Protein AF-A0A1J4SHE0-F1 (afdb_monomer_lite)

Radius of gyration: 18.39 Å; chains: 1; bounding box: 55×18×46 Å

pLDDT: mean 86.4, std 12.11, range [52.91, 97.19]

InterPro domains:
  IPR007805 Gas vesicle protein K [PF05121] (23-103)
  IPR007805 Gas vesicle protein K [PTHR40137] (23-103)

Foldseek 3Di:
DVVVVVVVVVCVVQVQPLADVPDPLSRVLSVLLQVLLVLVLVLVVLVVVLVVCVVVVVDDPVRNVVSVVVSVVSVVVSVVSCVVSVHDPVSSFGQSDVVGTPD

Structure (mmCIF, N/CA/C/O backbone):
data_AF-A0A1J4SHE0-F1
#
_entry.id   AF-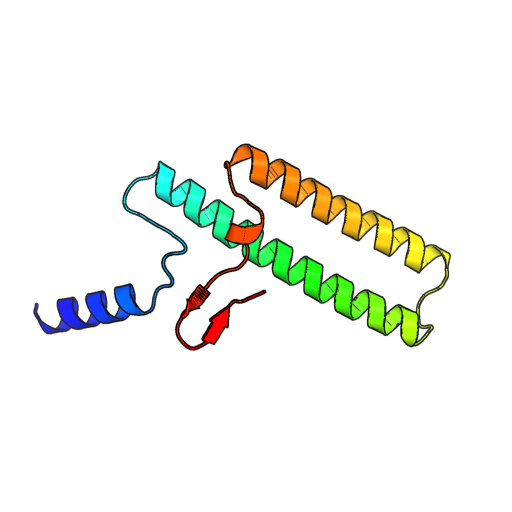A0A1J4SHE0-F1
#
loop_
_atom_site.group_PDB
_atom_site.id
_atom_site.type_symbol
_atom_site.label_atom_id
_atom_site.label_alt_id
_atom_site.label_comp_id
_atom_site.label_asym_id
_atom_site.label_entity_id
_atom_site.label_seq_id
_atom_site.pdbx_PDB_ins_code
_atom_site.Cartn_x
_atom_site.Cartn_y
_atom_site.Cartn_z
_atom_site.occupancy
_atom_site.B_iso_or_equiv
_atom_site.auth_seq_id
_atom_site.auth_comp_id
_atom_site.auth_asym_id
_atom_site.auth_atom_id
_atom_site.pdbx_PDB_model_num
ATOM 1 N N . MET A 1 1 ? 38.780 2.575 -16.152 1.00 64.56 1 MET A N 1
ATOM 2 C CA . MET A 1 1 ? 37.617 1.945 -16.816 1.00 64.56 1 MET A CA 1
ATOM 3 C C . MET A 1 1 ? 37.122 0.706 -16.070 1.00 64.56 1 MET A C 1
ATOM 5 O O . MET A 1 1 ? 35.961 0.703 -15.694 1.00 64.56 1 MET A O 1
ATOM 9 N N . GLU A 1 2 ? 37.969 -0.277 -15.732 1.00 77.31 2 GLU A N 1
ATOM 10 C CA . GLU A 1 2 ? 37.530 -1.479 -14.981 1.00 77.31 2 GLU A CA 1
ATOM 11 C C . GLU A 1 2 ? 36.895 -1.202 -13.607 1.00 77.31 2 GLU A C 1
ATOM 13 O O . GLU A 1 2 ? 35.937 -1.866 -13.221 1.00 77.31 2 GLU A O 1
ATOM 18 N N . LYS A 1 3 ? 37.418 -0.230 -12.846 1.00 76.25 3 LYS A N 1
ATOM 19 C CA . LYS A 1 3 ? 36.882 0.109 -11.516 1.00 76.25 3 LYS A CA 1
ATOM 20 C C . LYS A 1 3 ? 35.454 0.665 -11.598 1.00 76.25 3 LYS A C 1
ATOM 22 O O . LYS A 1 3 ? 34.598 0.245 -10.832 1.00 76.25 3 LYS A O 1
ATOM 27 N N . LEU A 1 4 ? 35.200 1.526 -12.585 1.00 70.56 4 LEU A N 1
ATOM 28 C CA . LEU A 1 4 ? 33.877 2.086 -12.864 1.00 70.56 4 LEU A CA 1
ATOM 29 C C . LEU A 1 4 ? 32.896 0.992 -13.309 1.00 70.56 4 LEU A C 1
ATOM 31 O O . LEU A 1 4 ? 31.772 0.954 -12.833 1.00 70.56 4 LEU A O 1
ATOM 35 N N . GLN A 1 5 ? 33.338 0.047 -14.147 1.00 77.31 5 GLN A N 1
ATOM 36 C CA . GLN A 1 5 ? 32.515 -1.104 -14.540 1.00 77.31 5 GLN A CA 1
ATOM 37 C C . GLN A 1 5 ? 32.172 -2.021 -13.356 1.00 77.31 5 GLN A C 1
ATOM 39 O O . GLN A 1 5 ? 31.055 -2.522 -13.282 1.00 77.31 5 GLN A O 1
ATOM 44 N N . ARG A 1 6 ? 33.091 -2.223 -12.399 1.00 75.94 6 ARG A N 1
ATOM 45 C CA . ARG A 1 6 ? 32.804 -2.991 -11.171 1.00 75.94 6 ARG A CA 1
ATOM 46 C C . ARG A 1 6 ? 31.833 -2.270 -10.240 1.00 75.94 6 ARG A C 1
ATOM 48 O O . ARG A 1 6 ? 31.005 -2.934 -9.629 1.00 75.94 6 ARG A O 1
ATOM 55 N N . GLU A 1 7 ? 31.940 -0.949 -10.113 1.00 72.56 7 GLU A N 1
ATOM 56 C CA . GLU A 1 7 ? 31.017 -0.145 -9.303 1.00 72.56 7 GLU A CA 1
ATOM 57 C C . GLU A 1 7 ? 29.619 -0.090 -9.928 1.00 72.56 7 GLU A C 1
ATOM 59 O O . GLU A 1 7 ? 28.643 -0.279 -9.208 1.00 72.56 7 GLU A O 1
ATOM 64 N N . ILE A 1 8 ? 29.521 0.047 -11.256 1.00 67.94 8 ILE A N 1
ATOM 65 C CA . ILE A 1 8 ? 28.253 -0.050 -11.996 1.00 67.94 8 ILE A CA 1
ATOM 66 C C . ILE A 1 8 ? 27.644 -1.441 -11.830 1.00 67.94 8 ILE A C 1
ATOM 68 O O . ILE A 1 8 ? 26.489 -1.534 -11.449 1.00 67.94 8 ILE A O 1
ATOM 72 N N . LYS A 1 9 ? 28.419 -2.519 -11.997 1.00 68.06 9 LYS A N 1
ATOM 73 C CA . LYS A 1 9 ? 27.917 -3.889 -11.817 1.00 68.06 9 LYS A CA 1
ATOM 74 C C . LYS A 1 9 ? 27.434 -4.152 -10.386 1.00 68.06 9 LYS A C 1
ATOM 76 O O . LYS A 1 9 ? 26.381 -4.742 -10.192 1.00 68.06 9 LYS A O 1
ATOM 81 N N . LYS A 1 10 ? 28.162 -3.666 -9.374 1.00 63.47 10 LYS A N 1
ATOM 82 C CA . LYS A 1 10 ? 27.719 -3.727 -7.969 1.00 63.47 10 LYS A CA 1
ATOM 83 C C . LYS A 1 10 ? 26.460 -2.905 -7.720 1.00 63.47 10 LYS A C 1
ATOM 85 O O . LYS A 1 10 ? 25.652 -3.292 -6.881 1.00 63.47 10 LYS A O 1
ATOM 90 N N . ALA A 1 11 ? 26.317 -1.762 -8.384 1.00 61.19 11 ALA A N 1
ATOM 91 C CA . ALA A 1 11 ? 25.108 -0.961 -8.313 1.00 61.19 11 ALA A CA 1
ATOM 92 C C . ALA A 1 11 ? 23.950 -1.671 -9.026 1.00 61.19 11 ALA A C 1
ATOM 94 O O . ALA A 1 11 ? 22.891 -1.770 -8.442 1.00 61.19 11 ALA A O 1
ATOM 95 N N . GLU A 1 12 ? 24.140 -2.261 -10.203 1.00 61.44 12 GLU A N 1
ATOM 96 C CA . GLU A 1 12 ? 23.131 -3.071 -10.909 1.00 61.44 12 GLU A CA 1
ATOM 97 C C . GLU A 1 12 ? 22.717 -4.328 -10.126 1.00 61.44 12 GLU A C 1
ATOM 99 O O . GLU A 1 12 ? 21.562 -4.737 -10.183 1.00 61.44 12 GLU A O 1
ATOM 104 N N . GLU A 1 13 ? 23.637 -4.927 -9.365 1.00 59.47 13 GLU A N 1
ATOM 105 C CA . GLU A 1 13 ? 23.362 -6.056 -8.467 1.00 59.47 13 GLU A CA 1
ATOM 106 C C . GLU A 1 13 ? 22.567 -5.644 -7.211 1.00 59.47 13 GLU A C 1
ATOM 108 O O . GLU A 1 13 ? 21.894 -6.489 -6.623 1.00 59.47 13 GLU A O 1
ATOM 113 N N . ASN A 1 14 ? 22.632 -4.370 -6.794 1.00 52.91 14 ASN A N 1
ATOM 114 C CA . ASN A 1 14 ? 22.016 -3.865 -5.554 1.00 52.91 14 ASN A CA 1
ATOM 115 C C . ASN A 1 14 ? 20.902 -2.833 -5.761 1.00 52.91 14 ASN A C 1
ATOM 117 O O . ASN A 1 14 ? 20.198 -2.511 -4.807 1.00 52.91 14 ASN A O 1
ATOM 121 N N . ILE A 1 15 ? 20.739 -2.289 -6.965 1.00 53.38 15 ILE A N 1
ATOM 122 C CA . ILE A 1 15 ? 19.555 -1.544 -7.365 1.00 53.38 15 ILE A CA 1
ATOM 123 C C . ILE A 1 15 ? 18.512 -2.635 -7.569 1.00 53.38 15 ILE A C 1
ATOM 125 O O . ILE A 1 15 ? 18.639 -3.418 -8.516 1.00 53.38 15 ILE A O 1
ATOM 129 N N . PRO A 1 16 ? 17.508 -2.751 -6.681 1.00 53.75 16 PRO A N 1
ATOM 130 C CA . PRO A 1 16 ? 16.435 -3.687 -6.947 1.00 53.75 16 PRO A CA 1
ATOM 131 C C . PRO A 1 16 ? 15.895 -3.335 -8.339 1.00 53.75 16 PRO A C 1
ATOM 133 O O . PRO A 1 16 ? 15.855 -2.155 -8.698 1.00 53.75 16 PRO A O 1
ATOM 136 N N . LYS A 1 17 ? 15.566 -4.338 -9.161 1.00 61.91 17 LYS A N 1
ATOM 137 C CA . LYS A 1 17 ? 15.090 -4.180 -10.553 1.00 61.91 17 LYS A CA 1
ATOM 138 C C . LYS A 1 17 ? 13.707 -3.497 -10.623 1.00 61.91 17 LYS A C 1
ATOM 140 O O . LYS A 1 17 ? 12.810 -3.948 -11.324 1.00 61.91 17 LYS A O 1
ATOM 145 N N . VAL A 1 18 ? 13.491 -2.458 -9.823 1.00 59.22 18 VAL A N 1
ATOM 146 C CA . VAL A 1 18 ? 12.223 -1.764 -9.607 1.00 59.22 18 VAL A CA 1
ATOM 147 C C . VAL A 1 18 ? 11.943 -0.823 -10.757 1.00 59.22 18 VAL A C 1
ATOM 149 O O . VAL A 1 18 ? 10.798 -0.681 -11.165 1.00 59.22 18 VAL A O 1
ATOM 152 N N . ILE A 1 19 ? 12.994 -0.193 -11.284 1.00 65.94 19 ILE A N 1
ATOM 153 C CA . ILE A 1 19 ? 12.895 0.742 -12.397 1.00 65.94 19 ILE A CA 1
ATOM 154 C C . ILE A 1 19 ? 13.774 0.218 -13.530 1.00 65.94 19 ILE A C 1
ATOM 156 O O . ILE A 1 19 ? 14.988 0.408 -13.530 1.00 65.94 19 ILE A O 1
ATOM 160 N N . ASN A 1 20 ? 13.154 -0.456 -14.498 1.00 66.50 20 ASN A N 1
ATOM 161 C CA . ASN A 1 20 ? 13.808 -0.767 -15.764 1.00 66.50 20 ASN A CA 1
ATOM 162 C C . ASN A 1 20 ? 13.864 0.513 -16.604 1.00 66.50 20 ASN A C 1
ATOM 164 O O . ASN A 1 20 ? 12.833 1.028 -17.022 1.00 66.50 20 ASN A O 1
ATOM 168 N N . ALA A 1 21 ? 15.068 1.033 -16.843 1.00 68.88 21 ALA A N 1
ATOM 169 C CA . ALA A 1 21 ? 15.284 2.274 -17.588 1.00 68.88 21 ALA A CA 1
ATOM 170 C C . ALA A 1 21 ? 15.676 2.045 -19.062 1.00 68.88 21 ALA A C 1
ATOM 172 O O . ALA A 1 21 ? 16.236 2.933 -19.702 1.00 68.88 21 ALA A O 1
ATOM 173 N N . ASN A 1 22 ? 15.406 0.855 -19.615 1.00 74.62 22 ASN A N 1
ATOM 174 C CA . ASN A 1 22 ? 15.850 0.497 -20.970 1.00 74.62 22 ASN A CA 1
ATOM 175 C C . ASN A 1 22 ? 15.044 1.213 -22.066 1.00 74.62 22 ASN A C 1
ATOM 177 O O . ASN A 1 22 ? 15.500 1.321 -23.203 1.00 74.62 22 ASN A O 1
ATOM 181 N N . SER A 1 23 ? 13.851 1.715 -21.731 1.00 82.69 23 SER A N 1
ATOM 182 C CA . SER A 1 23 ? 13.024 2.551 -22.600 1.00 82.69 23 SER A CA 1
ATOM 183 C C . SER A 1 23 ? 12.221 3.577 -21.784 1.00 82.69 23 SER A C 1
ATOM 185 O O . SER A 1 23 ? 11.956 3.346 -20.597 1.00 82.69 23 SER A O 1
ATOM 187 N N . PRO A 1 24 ? 11.783 4.703 -22.387 1.00 82.56 24 PRO A N 1
ATOM 188 C CA . PRO A 1 24 ? 10.931 5.680 -21.702 1.00 82.56 24 PRO A CA 1
ATOM 189 C C . PRO A 1 24 ? 9.649 5.058 -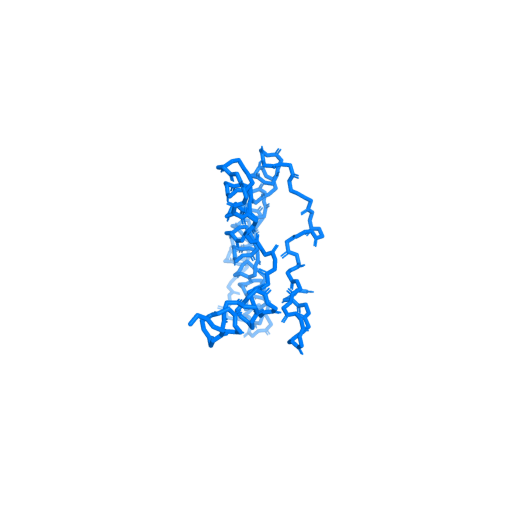21.127 1.00 82.56 24 PRO A C 1
ATOM 191 O O . PRO A 1 24 ? 9.251 5.384 -20.013 1.00 82.56 24 PRO A O 1
ATOM 194 N N . ARG A 1 25 ? 9.048 4.105 -21.853 1.00 82.38 25 ARG A N 1
ATOM 195 C CA . ARG A 1 25 ? 7.833 3.394 -21.427 1.00 82.38 25 ARG A CA 1
ATOM 196 C C . ARG A 1 25 ? 8.084 2.465 -20.236 1.00 82.38 25 ARG A C 1
ATOM 198 O O . ARG A 1 25 ? 7.298 2.464 -19.295 1.00 82.38 25 ARG A O 1
ATOM 205 N N . GLU A 1 26 ? 9.173 1.696 -20.256 1.00 81.62 26 GLU A N 1
ATOM 206 C CA . GLU A 1 26 ? 9.558 0.847 -19.116 1.00 81.62 26 GLU A CA 1
ATOM 207 C C . GLU A 1 26 ? 9.887 1.683 -17.877 1.00 81.62 26 GLU A C 1
ATOM 209 O O . GLU A 1 26 ? 9.537 1.301 -16.761 1.00 81.62 26 GLU A O 1
ATOM 214 N N . THR A 1 27 ? 10.494 2.855 -18.082 1.00 85.50 27 THR A N 1
ATOM 215 C CA . THR A 1 27 ? 10.820 3.790 -17.000 1.00 85.50 27 THR A CA 1
ATOM 216 C C . THR A 1 27 ? 9.549 4.309 -16.337 1.00 85.50 27 THR A C 1
ATOM 218 O O . THR A 1 27 ? 9.451 4.307 -15.112 1.00 85.50 27 THR A O 1
ATOM 221 N N . GLU A 1 28 ? 8.560 4.722 -17.136 1.00 86.81 28 GLU A N 1
ATOM 222 C CA . GLU A 1 28 ? 7.262 5.188 -16.644 1.00 86.81 28 GLU A CA 1
ATOM 223 C C . GLU A 1 28 ? 6.543 4.098 -15.835 1.00 86.81 28 GLU A C 1
ATOM 225 O O . GLU A 1 28 ? 6.104 4.353 -14.712 1.00 86.81 28 GLU A O 1
ATOM 230 N N . GLN A 1 29 ? 6.492 2.866 -16.353 1.00 87.06 29 GLN A N 1
ATOM 231 C CA . GLN A 1 29 ? 5.885 1.732 -15.648 1.00 87.06 29 GLN A CA 1
ATOM 232 C C . GLN A 1 29 ? 6.625 1.381 -14.350 1.00 87.06 29 GLN A C 1
ATOM 234 O O . GLN A 1 29 ? 5.989 1.188 -13.314 1.00 87.06 29 GLN A O 1
ATOM 239 N N . GLY A 1 30 ? 7.960 1.333 -14.376 1.00 86.94 30 GLY A N 1
ATOM 240 C CA . GLY A 1 30 ? 8.774 1.049 -13.193 1.00 86.94 30 GLY A CA 1
ATOM 241 C C . GLY A 1 30 ? 8.634 2.120 -12.109 1.00 86.94 30 GLY A C 1
ATOM 242 O O . GLY A 1 30 ? 8.513 1.807 -10.924 1.00 86.94 30 GLY A O 1
ATOM 243 N N . LEU A 1 31 ? 8.567 3.394 -12.507 1.00 88.56 31 LEU A N 1
ATOM 244 C CA . LEU A 1 31 ? 8.325 4.493 -11.577 1.00 88.56 31 LEU A CA 1
ATOM 245 C C . LEU A 1 31 ? 6.912 4.432 -10.985 1.00 88.56 31 LEU A C 1
ATOM 247 O O . LEU A 1 31 ? 6.757 4.592 -9.773 1.00 88.56 31 LEU A O 1
ATOM 251 N N . ALA A 1 32 ? 5.893 4.161 -11.806 1.00 90.75 32 ALA A N 1
ATOM 252 C CA . ALA A 1 32 ? 4.522 3.981 -11.332 1.00 90.75 32 ALA A CA 1
ATOM 253 C C . ALA A 1 32 ? 4.438 2.843 -10.306 1.00 90.75 32 ALA A C 1
ATOM 255 O O . ALA A 1 32 ? 3.875 3.030 -9.226 1.00 90.75 32 ALA A O 1
ATOM 256 N N . LYS A 1 33 ? 5.076 1.704 -10.595 1.00 90.00 33 LYS A N 1
ATOM 257 C CA . LYS A 1 33 ? 5.190 0.565 -9.678 1.00 90.00 33 LYS A CA 1
ATOM 258 C C . LYS A 1 33 ? 5.841 0.960 -8.357 1.00 90.00 33 LYS A C 1
ATOM 260 O O . LYS A 1 33 ? 5.246 0.730 -7.309 1.00 90.00 33 LYS A O 1
ATOM 265 N N . LEU A 1 34 ? 6.998 1.626 -8.387 1.00 90.94 34 LEU A N 1
ATOM 266 C CA . LEU A 1 34 ? 7.680 2.082 -7.172 1.00 90.94 34 LEU A CA 1
ATOM 267 C C . LEU A 1 34 ? 6.798 3.013 -6.327 1.00 90.94 34 LEU A C 1
ATOM 269 O O . LEU A 1 34 ? 6.682 2.831 -5.114 1.00 90.94 34 LEU A O 1
ATOM 273 N N . VAL A 1 35 ? 6.170 4.012 -6.952 1.00 93.75 35 VAL A N 1
ATOM 274 C CA . VAL A 1 35 ? 5.305 4.962 -6.242 1.00 93.75 35 VAL A CA 1
ATOM 275 C C . VAL A 1 35 ? 4.107 4.239 -5.627 1.00 93.75 35 VAL A C 1
ATOM 277 O O . VAL A 1 35 ? 3.802 4.463 -4.456 1.00 93.75 35 VAL A O 1
ATOM 280 N N . LEU A 1 36 ? 3.459 3.336 -6.366 1.00 94.56 36 LEU A N 1
ATOM 281 C CA . LEU A 1 36 ? 2.335 2.551 -5.853 1.00 94.56 36 LEU A CA 1
ATOM 282 C C . LEU A 1 36 ? 2.749 1.636 -4.700 1.00 94.56 36 LEU A C 1
ATOM 284 O O . LEU A 1 36 ? 2.040 1.580 -3.698 1.00 94.56 36 LEU A O 1
ATOM 288 N N . THR A 1 37 ? 3.914 0.993 -4.788 1.00 93.19 37 THR A N 1
ATOM 289 C CA . THR A 1 37 ? 4.494 0.204 -3.695 1.00 93.19 37 THR A CA 1
ATOM 290 C C . THR A 1 37 ? 4.682 1.048 -2.433 1.00 93.19 37 THR A C 1
ATOM 292 O O . THR A 1 37 ? 4.285 0.628 -1.346 1.00 93.19 37 THR A O 1
ATOM 295 N N . LEU A 1 38 ? 5.247 2.255 -2.553 1.00 93.62 38 LEU A N 1
ATOM 296 C CA . LEU A 1 38 ? 5.442 3.157 -1.413 1.00 93.62 38 LEU A CA 1
ATOM 297 C C . LEU A 1 38 ? 4.110 3.613 -0.809 1.00 93.62 38 LEU A C 1
ATOM 299 O O . LEU A 1 38 ? 3.950 3.628 0.413 1.00 93.62 38 LEU A O 1
ATOM 303 N N . VAL A 1 39 ? 3.139 3.962 -1.652 1.00 95.06 39 VAL A N 1
ATOM 304 C CA . VAL A 1 39 ? 1.803 4.370 -1.202 1.00 95.06 39 VAL A CA 1
ATOM 305 C C . VAL A 1 39 ? 1.092 3.212 -0.492 1.00 95.06 39 VAL A C 1
ATOM 307 O O . VAL A 1 39 ? 0.500 3.424 0.569 1.00 95.06 39 VAL A O 1
ATOM 310 N N . GLU A 1 40 ? 1.187 1.987 -1.012 1.00 94.69 40 GLU A N 1
ATOM 311 C CA . GLU A 1 40 ? 0.610 0.790 -0.390 1.00 94.69 40 GLU A CA 1
ATOM 312 C C . GLU A 1 40 ? 1.284 0.465 0.950 1.00 94.69 40 GLU A C 1
ATOM 314 O O . GLU A 1 40 ? 0.597 0.195 1.940 1.00 94.69 40 GLU A O 1
ATOM 319 N N . LEU A 1 41 ? 2.612 0.586 1.037 1.00 94.44 41 LEU A N 1
ATOM 320 C CA . LEU A 1 41 ? 3.343 0.445 2.296 1.00 94.44 41 LEU A CA 1
ATOM 321 C C . LEU A 1 41 ? 2.833 1.439 3.349 1.00 94.44 41 LEU A C 1
ATOM 323 O O . LEU A 1 41 ? 2.4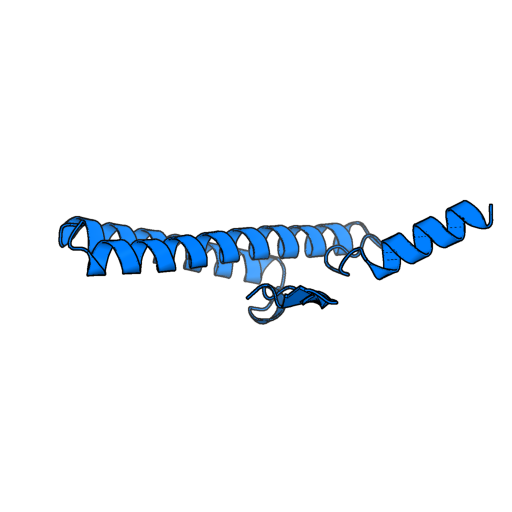95 1.043 4.469 1.00 94.44 41 LEU A O 1
ATOM 327 N N . ILE A 1 42 ? 2.736 2.724 2.995 1.00 95.44 42 ILE A N 1
ATOM 328 C CA . ILE A 1 42 ? 2.230 3.767 3.897 1.00 95.44 42 ILE A CA 1
ATOM 329 C C . ILE A 1 42 ? 0.792 3.445 4.322 1.00 95.44 42 ILE A C 1
ATOM 331 O O . ILE A 1 42 ? 0.478 3.510 5.512 1.00 95.44 42 ILE A O 1
ATOM 335 N N . ARG A 1 43 ? -0.071 3.023 3.389 1.00 94.88 43 ARG A N 1
ATOM 336 C CA . ARG A 1 43 ? -1.455 2.615 3.676 1.00 94.88 43 ARG A CA 1
ATOM 337 C C . ARG A 1 43 ? -1.512 1.477 4.704 1.00 94.88 43 ARG A C 1
ATOM 339 O O . ARG A 1 43 ? -2.280 1.573 5.663 1.00 94.88 43 ARG A O 1
ATOM 346 N N . ARG A 1 44 ? -0.679 0.438 4.560 1.00 94.44 44 ARG A N 1
ATOM 347 C CA . ARG A 1 44 ? -0.594 -0.694 5.510 1.00 94.44 44 ARG A CA 1
ATOM 348 C C . ARG A 1 44 ? -0.069 -0.258 6.880 1.00 94.44 44 ARG A C 1
ATOM 350 O O . ARG A 1 44 ? -0.577 -0.705 7.910 1.00 94.44 44 ARG A O 1
ATOM 357 N N . LEU A 1 45 ? 0.912 0.647 6.923 1.00 96.00 45 LEU A N 1
ATOM 358 C CA . LEU A 1 45 ? 1.406 1.226 8.178 1.00 96.00 45 LEU A CA 1
ATOM 359 C C . LEU A 1 45 ? 0.318 2.035 8.893 1.00 96.00 45 LEU A C 1
ATOM 361 O O . LEU A 1 45 ? 0.134 1.881 10.106 1.00 96.00 45 LEU A O 1
ATOM 365 N N . MET A 1 46 ? -0.433 2.844 8.145 1.00 95.50 46 MET A N 1
ATOM 366 C CA . MET A 1 46 ? -1.578 3.591 8.662 1.00 95.50 46 MET A CA 1
ATOM 367 C C . MET A 1 46 ? -2.674 2.654 9.179 1.00 95.50 46 MET A C 1
ATOM 369 O O . MET A 1 46 ? -3.199 2.900 10.260 1.00 95.50 46 MET A O 1
ATOM 373 N N . GLU A 1 47 ? -2.985 1.558 8.479 1.00 95.81 47 GLU A N 1
ATOM 374 C CA . GLU A 1 47 ? -3.920 0.525 8.956 1.00 95.81 47 GLU A CA 1
ATOM 375 C C . GLU A 1 47 ? -3.462 -0.109 10.271 1.00 95.81 47 GLU A C 1
ATOM 377 O O . GLU A 1 47 ? -4.247 -0.260 11.210 1.00 95.81 47 GLU A O 1
ATOM 382 N N . LYS A 1 48 ? -2.174 -0.446 10.374 1.00 96.19 48 LYS A N 1
ATOM 383 C CA . LYS A 1 48 ? -1.608 -1.030 11.592 1.00 96.19 48 LYS A CA 1
ATOM 384 C C . LYS A 1 48 ? -1.698 -0.058 12.770 1.00 96.19 48 LYS A C 1
ATOM 386 O O . LYS A 1 48 ? -2.027 -0.469 13.883 1.00 96.19 48 LYS A O 1
ATOM 391 N N . GLU A 1 49 ? -1.426 1.226 12.544 1.00 95.75 49 GLU A N 1
ATOM 392 C CA . GLU A 1 49 ? -1.580 2.268 13.565 1.00 95.75 49 GLU A CA 1
ATOM 393 C C . GLU A 1 49 ? -3.047 2.512 13.928 1.00 95.75 49 GLU A C 1
ATOM 395 O O . GLU A 1 49 ? -3.379 2.581 15.111 1.00 95.75 49 GLU A O 1
ATOM 400 N N . ALA A 1 50 ? -3.939 2.560 12.938 1.00 95.06 50 ALA A N 1
ATOM 401 C CA . ALA A 1 50 ? -5.379 2.658 13.144 1.00 95.06 50 ALA A CA 1
ATOM 402 C C . ALA A 1 50 ? -5.871 1.543 14.073 1.00 95.06 50 ALA A C 1
ATOM 404 O O . ALA A 1 50 ? -6.535 1.807 15.075 1.00 95.06 50 ALA A O 1
ATOM 405 N N . PHE A 1 51 ? -5.463 0.303 13.799 1.00 95.38 51 PHE A N 1
ATOM 406 C CA . PHE A 1 51 ? -5.803 -0.848 14.625 1.00 95.38 51 PHE A CA 1
ATOM 407 C C . PHE A 1 51 ? -5.275 -0.723 16.061 1.00 95.38 51 PHE A C 1
ATOM 409 O O . PHE A 1 51 ? -5.991 -1.037 17.015 1.00 95.38 51 PHE A O 1
ATOM 416 N N . ARG A 1 52 ? -4.047 -0.217 16.248 1.00 96.56 52 ARG A N 1
ATOM 417 C CA . ARG A 1 52 ? -3.498 0.055 17.588 1.00 96.56 52 ARG A CA 1
ATOM 418 C C . ARG A 1 52 ? -4.317 1.102 18.343 1.00 96.56 52 ARG A C 1
ATOM 420 O O . ARG A 1 52 ? -4.601 0.894 19.520 1.00 96.56 52 ARG A O 1
ATOM 427 N N . ARG A 1 53 ? -4.718 2.193 17.687 1.00 95.44 53 ARG A N 1
ATOM 428 C CA . ARG A 1 53 ? -5.541 3.259 18.290 1.00 95.44 53 ARG A CA 1
ATOM 429 C C . ARG A 1 53 ? -6.930 2.767 18.683 1.00 95.44 53 ARG A C 1
ATOM 431 O O . ARG A 1 53 ? -7.388 3.057 19.784 1.00 95.44 53 ARG A O 1
ATOM 438 N N . VAL A 1 54 ? -7.553 1.947 17.832 1.00 95.06 54 VAL A N 1
ATOM 439 C CA . VAL A 1 54 ? -8.821 1.268 18.144 1.00 95.06 54 VAL A CA 1
ATOM 440 C C . VAL A 1 54 ? -8.673 0.401 19.394 1.00 95.06 54 VAL A C 1
ATOM 442 O O . VAL A 1 54 ? -9.461 0.537 20.324 1.00 95.06 54 VAL A O 1
ATOM 445 N N . LYS A 1 55 ? -7.630 -0.438 19.464 1.00 95.62 55 LYS A N 1
ATOM 446 C CA . LYS A 1 55 ? -7.373 -1.291 20.637 1.00 95.62 55 LYS A CA 1
ATOM 447 C C . LYS A 1 55 ? -7.130 -0.507 21.926 1.00 95.62 55 LYS A C 1
ATOM 449 O O . LYS A 1 55 ? -7.492 -0.982 22.994 1.00 95.62 55 LYS A O 1
ATOM 454 N N . ARG A 1 56 ? -6.508 0.669 21.835 1.00 96.44 56 ARG A N 1
ATOM 455 C CA . ARG A 1 56 ? -6.245 1.549 22.984 1.00 96.44 56 ARG A CA 1
ATOM 456 C C . ARG A 1 56 ? -7.451 2.408 23.379 1.00 96.44 56 ARG A C 1
ATOM 458 O O . ARG A 1 56 ? -7.348 3.153 24.345 1.00 96.44 56 ARG A O 1
ATOM 465 N N . GLY A 1 57 ? -8.562 2.342 22.640 1.00 94.00 57 GLY A N 1
ATOM 466 C CA . GLY A 1 57 ? -9.749 3.157 22.904 1.00 94.00 57 GLY A CA 1
ATOM 467 C C . GLY A 1 57 ? -9.539 4.655 22.660 1.00 94.00 57 GLY A C 1
ATOM 468 O O . GLY A 1 57 ? -10.308 5.464 23.162 1.00 94.00 57 GLY A O 1
ATOM 469 N N . THR A 1 58 ? -8.513 5.047 21.896 1.00 94.38 58 THR A N 1
ATOM 470 C CA . THR A 1 58 ? -8.173 6.464 21.664 1.00 94.38 58 THR A CA 1
ATOM 471 C C . THR A 1 58 ? -8.973 7.096 20.522 1.00 94.38 58 THR A C 1
ATOM 473 O O . THR A 1 58 ? -8.640 8.192 20.086 1.00 94.38 58 THR A O 1
ATOM 476 N N . LEU A 1 59 ? -9.961 6.385 19.972 1.00 94.62 59 LEU A N 1
ATOM 477 C CA . LEU A 1 59 ? -10.822 6.843 18.884 1.00 94.62 59 LEU A CA 1
ATOM 478 C C . LEU A 1 59 ? -12.281 6.554 19.232 1.00 94.62 59 LEU A C 1
ATOM 480 O O . LEU A 1 59 ? -12.627 5.440 19.628 1.00 94.62 59 LEU A O 1
ATOM 484 N N . SER A 1 60 ? -13.145 7.539 19.019 1.00 95.69 60 SER A N 1
ATOM 485 C CA . SER A 1 60 ? -14.594 7.370 19.080 1.00 95.69 60 SER A CA 1
ATOM 486 C C . SER A 1 60 ? -15.113 6.514 17.918 1.00 95.69 60 SER A C 1
ATOM 488 O O . SER A 1 60 ? -14.490 6.395 16.861 1.00 95.69 60 SER A O 1
ATOM 490 N N . ARG A 1 61 ? -16.324 5.960 18.060 1.00 94.62 61 ARG A N 1
ATOM 491 C CA . ARG A 1 61 ? -16.972 5.149 17.010 1.00 94.62 61 ARG A CA 1
ATOM 492 C C . ARG A 1 61 ? -17.089 5.884 15.666 1.00 94.62 61 ARG A C 1
ATOM 494 O O . ARG A 1 61 ? -16.912 5.268 14.616 1.00 94.62 61 ARG A O 1
ATOM 501 N N . GLY A 1 62 ? -17.370 7.188 15.699 1.00 97.19 62 GLY A N 1
ATOM 502 C CA . GLY A 1 62 ? -17.455 8.019 14.496 1.00 97.19 62 GLY A CA 1
ATOM 503 C C . GLY A 1 62 ? -16.100 8.203 13.810 1.00 97.19 62 GLY A C 1
ATOM 504 O O . GLY A 1 62 ? -16.013 8.128 12.585 1.00 97.19 62 GLY A O 1
ATOM 505 N N . GLU A 1 63 ? -15.027 8.380 14.584 1.00 96.94 63 GLU A N 1
ATOM 506 C CA . GLU A 1 63 ? -13.663 8.483 14.052 1.00 96.94 63 GLU A CA 1
ATOM 507 C C . GLU A 1 63 ? -13.191 7.164 13.440 1.00 96.94 63 GLU A C 1
ATOM 509 O O . GLU A 1 63 ? -12.592 7.177 12.366 1.00 96.94 63 GLU A O 1
ATOM 514 N N . ILE A 1 64 ? -13.528 6.025 14.056 1.00 95.75 64 ILE A N 1
ATOM 515 C CA . ILE A 1 64 ? -13.227 4.694 13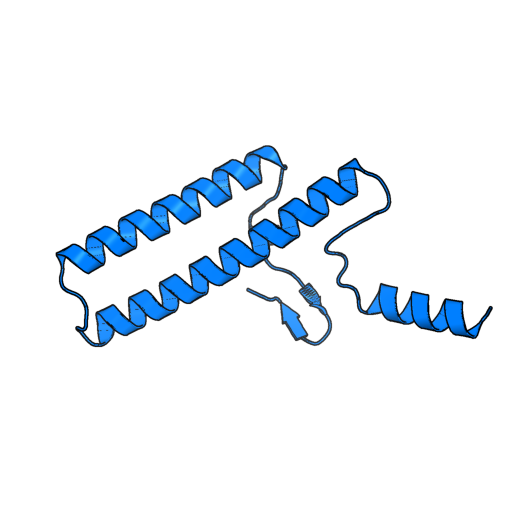.507 1.00 95.75 64 ILE A CA 1
ATOM 516 C C . ILE A 1 64 ? -13.885 4.515 12.133 1.00 95.75 64 ILE A C 1
ATOM 518 O O . ILE A 1 64 ? -13.228 4.076 11.188 1.00 95.75 64 ILE A O 1
ATOM 522 N N . GLN A 1 65 ? -15.161 4.890 11.991 1.00 96.31 65 GLN A N 1
ATOM 523 C CA . GLN A 1 65 ? -15.853 4.822 10.699 1.00 96.31 65 GLN A CA 1
ATOM 524 C C . GLN A 1 65 ? -15.209 5.726 9.649 1.00 96.31 65 GLN A C 1
ATOM 526 O O . GLN A 1 65 ? -14.918 5.260 8.547 1.00 96.31 65 GLN A O 1
ATOM 531 N N . LYS A 1 66 ? -14.957 6.998 9.985 1.00 96.62 66 LYS A N 1
ATOM 532 C CA . LYS A 1 66 ? -14.311 7.946 9.065 1.00 96.62 66 LYS A CA 1
ATOM 533 C C . LYS A 1 66 ? -12.948 7.430 8.605 1.00 96.62 66 LYS A C 1
ATOM 535 O O . LYS A 1 66 ? -12.668 7.436 7.411 1.00 96.62 66 LYS A O 1
ATOM 540 N N . LEU A 1 67 ? -12.135 6.921 9.530 1.00 94.56 67 LEU A N 1
ATOM 541 C CA . LEU A 1 67 ? -10.825 6.348 9.231 1.00 94.56 67 LEU A CA 1
ATOM 542 C C . LEU A 1 67 ? -10.923 5.147 8.282 1.00 94.56 67 LEU A C 1
ATOM 544 O O . LEU A 1 67 ? -10.187 5.084 7.298 1.00 94.56 67 LEU A O 1
ATOM 548 N N . GLY A 1 68 ? -11.862 4.231 8.533 1.00 94.62 68 GLY A N 1
ATOM 549 C CA . GLY A 1 68 ? -12.108 3.084 7.658 1.00 94.62 68 GLY A CA 1
ATOM 550 C C . GLY A 1 68 ? -12.525 3.494 6.241 1.00 94.62 68 GLY A C 1
ATOM 551 O O . GLY A 1 68 ? -12.009 2.946 5.266 1.00 94.62 68 GLY A O 1
ATOM 552 N N . LEU A 1 69 ? -13.409 4.490 6.110 1.00 97.19 69 LEU A N 1
ATOM 553 C CA . LEU A 1 69 ? -13.823 5.026 4.808 1.00 97.19 69 LEU A CA 1
ATOM 554 C C . LEU A 1 69 ? -12.650 5.661 4.052 1.00 97.19 69 LEU A C 1
ATOM 556 O O . LEU A 1 69 ? -12.469 5.376 2.868 1.00 97.19 69 LEU A O 1
ATOM 560 N N . SER A 1 70 ? -11.822 6.455 4.734 1.00 96.00 70 SER A N 1
ATO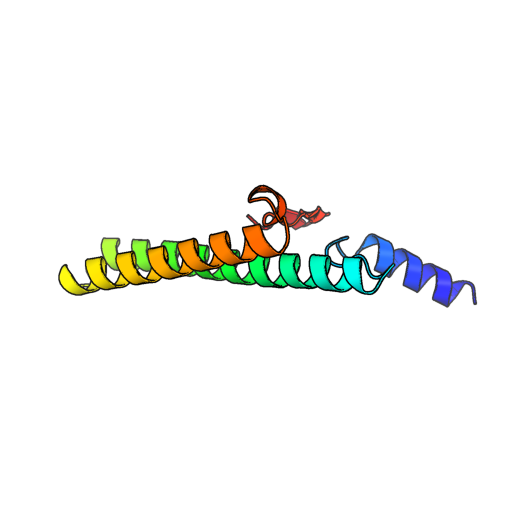M 561 C CA . SER A 1 70 ? -10.638 7.078 4.134 1.00 96.00 70 SER A CA 1
ATOM 562 C C . SER A 1 70 ? -9.625 6.040 3.645 1.00 96.00 70 SER A C 1
ATOM 564 O O . SER A 1 70 ? -9.174 6.112 2.504 1.00 96.00 70 SER A O 1
ATOM 566 N N . LEU A 1 71 ? -9.307 5.026 4.458 1.00 94.94 71 LEU A N 1
ATOM 567 C CA . LEU A 1 71 ? -8.371 3.961 4.069 1.00 94.94 71 LEU A CA 1
ATOM 568 C C . LEU A 1 71 ? -8.903 3.130 2.892 1.00 94.94 71 LEU A C 1
ATOM 570 O O . LEU A 1 71 ? -8.145 2.786 1.982 1.00 94.94 71 LEU A O 1
ATOM 574 N N . LYS A 1 72 ? -10.216 2.865 2.858 1.00 95.88 72 LYS A N 1
ATOM 575 C CA . LYS A 1 72 ? -10.871 2.195 1.727 1.00 95.88 72 LYS A CA 1
ATOM 576 C C . LYS A 1 72 ? -10.806 3.035 0.449 1.00 95.88 72 LYS A C 1
ATOM 578 O O . LYS A 1 72 ? -10.586 2.477 -0.623 1.00 95.88 72 LYS A O 1
ATOM 583 N N . ALA A 1 73 ? -10.970 4.355 0.552 1.00 97.12 73 ALA A N 1
ATOM 584 C CA . ALA A 1 73 ? -10.852 5.264 -0.587 1.00 97.12 73 ALA A CA 1
ATOM 585 C C . ALA A 1 73 ? -9.426 5.274 -1.162 1.00 97.12 73 ALA A C 1
ATOM 587 O O . ALA A 1 73 ? -9.265 5.167 -2.377 1.00 97.12 73 ALA A O 1
ATOM 588 N N . VAL A 1 74 ? -8.401 5.308 -0.300 1.00 95.44 74 VAL A N 1
ATOM 589 C CA . VAL A 1 74 ? -6.993 5.186 -0.720 1.00 95.44 74 VAL A CA 1
ATOM 590 C C . VAL A 1 74 ? -6.758 3.855 -1.436 1.00 95.44 74 VAL A C 1
ATOM 592 O O . VAL A 1 74 ? -6.265 3.853 -2.561 1.00 95.44 74 VAL A O 1
ATOM 595 N N . LYS A 1 75 ? -7.190 2.729 -0.848 1.00 95.38 75 LYS A N 1
ATOM 596 C CA . LYS A 1 75 ? -7.057 1.400 -1.471 1.00 95.38 75 LYS A CA 1
ATOM 597 C C . LYS A 1 75 ? -7.728 1.336 -2.847 1.00 95.38 75 LYS A C 1
ATOM 599 O O . LYS A 1 75 ? -7.166 0.785 -3.786 1.00 95.38 75 LYS A O 1
ATOM 604 N N . LYS A 1 76 ? -8.922 1.921 -2.984 1.00 97.12 76 LYS A N 1
ATOM 605 C CA . LYS A 1 76 ? -9.627 1.992 -4.269 1.00 97.12 76 LYS A CA 1
ATOM 606 C C . LYS A 1 76 ? -8.833 2.795 -5.303 1.00 97.12 76 LYS A C 1
ATOM 608 O O . LYS A 1 76 ? -8.724 2.363 -6.443 1.00 97.12 76 LYS A O 1
ATOM 613 N N . LYS A 1 77 ? -8.257 3.934 -4.911 1.00 97.00 77 LYS A N 1
ATOM 614 C CA . LYS A 1 77 ? -7.463 4.764 -5.824 1.00 97.00 77 LYS A CA 1
ATOM 615 C C . LYS A 1 77 ? -6.192 4.051 -6.294 1.00 97.00 77 LYS A C 1
ATOM 617 O O . LYS A 1 77 ? -5.873 4.136 -7.472 1.00 97.00 77 LYS A O 1
ATOM 622 N N . ILE A 1 78 ? -5.520 3.310 -5.409 1.00 95.81 78 ILE A N 1
ATOM 623 C CA . ILE A 1 78 ? -4.374 2.458 -5.772 1.00 95.81 78 ILE A CA 1
ATOM 624 C C . ILE A 1 78 ? -4.781 1.458 -6.860 1.00 95.81 78 ILE A C 1
ATOM 626 O O . ILE A 1 78 ? -4.133 1.404 -7.898 1.00 95.81 78 ILE A O 1
ATOM 630 N N . LYS A 1 79 ? -5.915 0.768 -6.679 1.00 96.50 79 LYS A N 1
ATOM 631 C CA . LYS A 1 79 ? -6.460 -0.180 -7.665 1.00 96.50 79 LYS A CA 1
ATOM 632 C C . LYS A 1 79 ? -6.771 0.444 -9.022 1.00 96.50 79 LYS A C 1
ATOM 634 O O . LYS A 1 79 ? -6.492 -0.152 -10.055 1.00 96.50 79 LYS A O 1
ATOM 639 N N . GLU A 1 80 ? -7.352 1.639 -9.022 1.00 96.56 80 GLU A N 1
ATOM 640 C CA . GLU A 1 80 ? -7.635 2.377 -10.256 1.00 96.56 80 GLU A CA 1
ATOM 641 C C . GLU A 1 80 ? -6.341 2.723 -11.009 1.00 96.56 80 GLU A C 1
ATOM 643 O O . GLU A 1 80 ? -6.286 2.577 -12.225 1.00 96.56 80 GLU A O 1
ATOM 648 N N . ILE A 1 81 ? -5.287 3.134 -10.296 1.00 95.88 81 ILE A N 1
ATOM 649 C CA . ILE A 1 81 ? -3.998 3.479 -10.912 1.00 95.88 81 ILE A CA 1
ATOM 650 C C . ILE A 1 81 ? -3.254 2.218 -11.375 1.00 95.88 81 ILE A C 1
ATOM 652 O O . ILE A 1 81 ? -2.719 2.208 -12.479 1.00 95.88 81 ILE A O 1
ATOM 656 N N . GLN A 1 82 ? -3.274 1.135 -10.594 1.00 95.31 82 GLN A N 1
ATOM 657 C CA . GLN A 1 82 ? -2.751 -0.173 -11.005 1.00 95.31 82 GLN A CA 1
ATOM 658 C C . GLN A 1 82 ? -3.333 -0.618 -12.352 1.00 95.31 82 GLN A C 1
ATOM 660 O O . GLN A 1 82 ? -2.579 -0.991 -13.246 1.00 95.31 82 GLN A O 1
ATOM 665 N N . ALA A 1 83 ? -4.652 -0.488 -12.538 1.00 95.75 83 ALA A N 1
ATOM 666 C CA . ALA A 1 83 ? -5.311 -0.834 -13.797 1.00 95.75 83 ALA A CA 1
ATOM 667 C C . ALA A 1 83 ? -4.853 0.035 -14.984 1.00 95.75 83 ALA A C 1
ATOM 669 O O . ALA A 1 83 ? -4.752 -0.468 -16.099 1.00 95.75 83 ALA A O 1
ATOM 670 N N . ILE A 1 84 ? -4.548 1.320 -14.758 1.00 94.38 84 ILE A N 1
ATOM 671 C CA . ILE A 1 84 ? -4.034 2.227 -15.802 1.00 94.38 84 ILE A CA 1
ATOM 672 C C . ILE A 1 84 ? -2.644 1.785 -16.277 1.00 94.38 84 ILE A C 1
ATOM 674 O O . ILE A 1 84 ? -2.364 1.823 -17.474 1.00 94.38 84 ILE A O 1
ATOM 678 N N . PHE A 1 85 ? -1.782 1.358 -15.353 1.00 91.75 85 PHE A N 1
ATOM 679 C CA . PHE A 1 85 ? -0.405 0.964 -15.663 1.00 91.75 85 PHE A CA 1
ATOM 680 C C . PHE A 1 85 ? -0.229 -0.536 -15.947 1.00 91.75 85 PHE A C 1
ATOM 682 O O . PHE A 1 85 ? 0.857 -0.939 -16.369 1.00 91.75 85 PHE A O 1
ATOM 689 N N . GLY A 1 86 ? -1.282 -1.342 -15.764 1.00 92.31 86 GLY A N 1
ATOM 690 C CA . GLY A 1 86 ? -1.246 -2.798 -15.921 1.00 92.31 86 GLY A CA 1
ATOM 691 C C . GLY A 1 86 ? -0.381 -3.487 -14.865 1.00 92.31 86 GLY A C 1
ATOM 692 O O . GLY A 1 86 ? 0.380 -4.381 -15.210 1.00 92.31 86 GLY A O 1
ATOM 693 N N . ILE A 1 87 ? -0.446 -3.015 -13.617 1.00 92.00 87 ILE A N 1
ATOM 694 C CA . ILE A 1 87 ? 0.352 -3.513 -12.487 1.00 92.00 87 ILE A CA 1
ATOM 695 C C . ILE A 1 87 ? -0.531 -4.384 -11.594 1.00 92.00 87 ILE A C 1
ATOM 697 O O . ILE A 1 87 ? -1.546 -3.904 -11.084 1.00 92.00 87 ILE A O 1
ATOM 701 N N . GLU A 1 88 ? -0.124 -5.625 -11.348 1.00 91.94 88 GLU A N 1
ATOM 702 C CA . GLU A 1 88 ? -0.847 -6.537 -10.453 1.00 91.94 88 GLU A CA 1
ATOM 703 C C . GLU A 1 88 ? -0.556 -6.251 -8.963 1.00 91.94 88 GLU A C 1
ATOM 705 O O . GLU A 1 88 ? 0.316 -5.453 -8.611 1.00 91.94 88 GLU A O 1
ATOM 710 N N . ASP A 1 89 ? -1.306 -6.859 -8.040 1.00 90.75 89 ASP A N 1
ATOM 711 C CA . ASP A 1 89 ? -1.111 -6.634 -6.594 1.00 90.75 89 ASP A CA 1
ATOM 712 C C . ASP A 1 89 ? 0.199 -7.208 -6.076 1.00 90.75 89 ASP A C 1
ATOM 714 O O . ASP A 1 89 ? 0.886 -6.588 -5.261 1.00 90.75 89 ASP A O 1
ATOM 718 N N . GLU A 1 90 ? 0.540 -8.398 -6.552 1.00 89.12 90 GLU A N 1
ATOM 719 C CA . GLU A 1 90 ? 1.731 -9.140 -6.160 1.00 89.12 90 GLU A CA 1
ATOM 720 C C . GLU A 1 90 ? 2.992 -8.366 -6.541 1.00 89.12 90 GLU A C 1
ATOM 722 O O . GLU A 1 90 ? 4.008 -8.434 -5.854 1.00 89.12 90 GLU A O 1
ATOM 727 N N . GLU A 1 91 ? 2.901 -7.561 -7.597 1.00 88.81 91 GLU A N 1
ATOM 728 C CA . GLU A 1 91 ? 3.977 -6.705 -8.065 1.00 88.81 91 GLU A CA 1
ATOM 729 C C . GLU A 1 91 ? 4.269 -5.531 -7.135 1.00 88.81 91 GLU A C 1
ATOM 731 O O . GLU A 1 91 ? 5.387 -5.014 -7.150 1.00 88.81 91 GLU A O 1
ATOM 736 N N . LEU A 1 92 ? 3.311 -5.110 -6.305 1.00 90.50 92 LEU A N 1
ATOM 737 C CA . LEU A 1 92 ? 3.585 -4.070 -5.321 1.00 90.50 92 LEU A CA 1
ATOM 738 C C . LEU A 1 92 ? 4.505 -4.581 -4.209 1.00 90.50 92 LEU A C 1
ATOM 740 O O . LEU A 1 92 ? 5.161 -3.763 -3.559 1.00 90.50 92 LEU A O 1
ATOM 744 N N . ASN A 1 93 ? 4.581 -5.900 -3.990 1.00 88.31 93 ASN A N 1
ATOM 745 C CA . ASN A 1 93 ? 5.502 -6.483 -3.026 1.00 88.31 93 ASN A CA 1
ATOM 746 C C . ASN A 1 93 ? 6.923 -6.535 -3.589 1.00 88.31 93 ASN A C 1
ATOM 748 O O . ASN A 1 93 ? 7.301 -7.447 -4.322 1.00 88.31 93 ASN A O 1
ATOM 752 N N . LEU A 1 94 ? 7.706 -5.521 -3.241 1.00 84.25 94 LEU A N 1
ATOM 753 C CA . LEU A 1 94 ? 9.050 -5.379 -3.759 1.00 84.25 94 LEU A CA 1
ATOM 754 C C . LEU A 1 94 ? 10.030 -6.354 -3.095 1.00 84.25 94 LEU A C 1
ATOM 756 O O . LEU A 1 94 ? 10.171 -6.342 -1.873 1.00 84.25 94 LEU A O 1
ATOM 760 N N . ASP A 1 95 ? 10.762 -7.108 -3.915 1.00 81.81 95 ASP A N 1
ATOM 761 C CA . ASP A 1 95 ? 11.940 -7.867 -3.492 1.00 81.81 95 ASP A CA 1
ATOM 762 C C . ASP A 1 95 ? 13.135 -6.919 -3.307 1.00 81.81 95 ASP A C 1
ATOM 764 O O . ASP A 1 95 ? 13.591 -6.260 -4.247 1.00 81.81 95 ASP A O 1
ATOM 768 N N . LEU A 1 96 ? 13.627 -6.831 -2.072 1.00 80.25 96 LEU A N 1
ATOM 769 C CA . LEU A 1 96 ? 14.786 -6.028 -1.684 1.00 80.25 96 LEU A CA 1
ATOM 770 C C . LEU A 1 96 ? 16.069 -6.877 -1.613 1.00 80.25 96 LEU A C 1
ATOM 772 O O . LEU A 1 96 ? 17.063 -6.450 -1.019 1.00 80.25 96 LEU A O 1
ATOM 776 N N . GLY A 1 97 ? 16.048 -8.091 -2.167 1.00 78.50 97 GLY A N 1
ATOM 777 C CA . GLY A 1 97 ? 17.150 -9.043 -2.174 1.00 78.50 97 GLY A CA 1
ATOM 778 C C . GLY A 1 97 ? 17.466 -9.547 -0.761 1.00 78.50 97 GLY A C 1
ATOM 779 O O . GLY A 1 97 ? 16.622 -10.186 -0.132 1.00 78.50 97 GLY A O 1
ATOM 780 N N . PRO A 1 98 ? 18.663 -9.276 -0.205 1.00 78.44 98 PRO A N 1
ATOM 781 C CA . PRO A 1 98 ? 19.059 -9.786 1.111 1.00 78.44 98 PRO A CA 1
ATOM 782 C C . PRO A 1 98 ? 18.209 -9.252 2.274 1.00 78.44 98 PRO A C 1
ATOM 784 O O . PRO A 1 98 ? 18.222 -9.840 3.353 1.00 78.44 98 PRO A O 1
ATOM 787 N N . LEU A 1 99 ? 17.473 -8.152 2.075 1.00 79.19 99 LEU A N 1
ATOM 788 C CA . LEU A 1 99 ? 16.537 -7.614 3.070 1.00 79.19 99 LEU A CA 1
ATOM 789 C C . LEU A 1 99 ? 15.159 -8.302 3.026 1.00 79.19 99 LEU A C 1
ATOM 791 O O . LEU A 1 99 ? 14.319 -8.031 3.883 1.00 79.19 99 LEU A O 1
ATOM 795 N N . GLY A 1 100 ? 14.941 -9.206 2.066 1.00 82.12 100 GLY A N 1
ATOM 796 C CA . GLY A 1 100 ? 13.676 -9.897 1.843 1.00 82.12 100 GLY A CA 1
ATOM 797 C C . GLY A 1 100 ? 12.646 -9.040 1.109 1.00 82.12 100 GLY A C 1
ATOM 798 O O . GLY A 1 100 ? 12.969 -8.038 0.477 1.00 82.12 100 GLY A O 1
ATOM 799 N N . ASN A 1 101 ? 11.382 -9.445 1.199 1.00 84.94 101 ASN A N 1
ATOM 800 C CA . ASN A 1 101 ? 10.272 -8.730 0.579 1.00 84.94 101 ASN A CA 1
ATOM 801 C C . ASN A 1 101 ? 9.765 -7.602 1.483 1.00 84.94 101 ASN A C 1
ATOM 803 O O . ASN A 1 101 ? 9.710 -7.742 2.707 1.00 84.94 101 ASN A O 1
ATOM 807 N N . LEU A 1 102 ? 9.361 -6.488 0.877 1.00 85.00 102 LEU A N 1
ATOM 808 C CA . LEU A 1 102 ? 8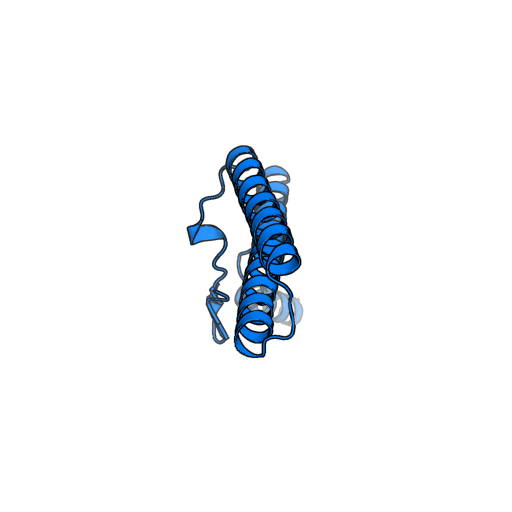.882 -5.310 1.596 1.00 85.00 102 LEU A CA 1
ATOM 809 C C . LEU A 1 102 ? 7.552 -5.557 2.336 1.00 85.00 102 LEU A C 1
ATOM 811 O O . LEU A 1 102 ? 7.277 -4.894 3.341 1.00 85.00 102 LEU A O 1
ATOM 815 N N . MET A 1 103 ? 6.703 -6.453 1.820 1.00 86.25 103 MET A N 1
ATOM 816 C CA . MET A 1 103 ? 5.292 -6.593 2.193 1.00 86.25 103 MET A CA 1
ATOM 817 C C . MET A 1 103 ? 4.818 -8.016 2.477 1.00 86.25 103 MET A C 1
ATOM 819 O O . MET A 1 103 ? 5.351 -8.983 1.897 1.00 86.25 103 MET A O 1
#

Sequence (103 aa):
MEKLQREIKKAEENIPKVINANSPRETEQGLAKLVLTLVELIRRLMEKEAFRRVKRGTLSRGEIQKLGLSLKAVKKKIKEIQAIFGIEDEELNLDLGPLGNLM

Organism: NCBI:txid1817893

Secondary structure (DSSP, 8-state):
-HHHHHHHHHHHHHS-TT---SSHHHHHHHHHHHHHHHHHHHHHHHHHHHHHHHHTT-S-HHHHHHHHHHHHHHHHHHHHHHHHHT--SGGGS-B-GGG-B--